Protein AF-A0A7Y9K0W2-F1 (afdb_monomer_lite)

Secondary structure (DSSP, 8-state):
---------------PPPHHHHTS-HHHHHHHHHHHHHTS-HHHHHHHHHHS-B-TTSSBS--SS-SS-HHHHHHHHHHHHHHHTT-HHHHHHTS--

Organism: NCBI:txid152682

Radius of gyration: 17.07 Å; chains: 1; bounding box: 44×34×57 Å

pLDDT: mean 80.09, std 16.75, range [43.69, 97.69]

Sequence (97 aa):
MAVLWSLLLATSAVPALPTRFAALPPDDRLQRLDAFRDALPAAERRRLDRALPRSAGGGIARCDRIERSRASCESAAYLPALRATGLLRRFLATLPH

Foldseek 3Di:
DDDDDDDDPPVVPPPPQDVVLVPDDLQVLLVLLVVLLVPDDPVLNVQLVVQFPADPVGAGDPPVDDDPDPSNVNSVRNQSSCVVSVNNVVSSVPDDD

Structure (mmCIF, N/CA/C/O backbone):
data_AF-A0A7Y9K0W2-F1
#
_entry.id   AF-A0A7Y9K0W2-F1
#
loop_
_atom_site.group_PDB
_atom_site.id
_atom_site.type_symbol
_atom_site.label_atom_id
_atom_site.label_alt_id
_atom_site.label_comp_id
_atom_site.label_asym_id
_atom_site.label_entity_id
_atom_site.label_seq_id
_atom_site.pdbx_PDB_ins_code
_atom_site.Cartn_x
_atom_site.Cartn_y
_atom_site.Cartn_z
_atom_site.occupancy
_atom_site.B_iso_or_equiv
_atom_site.auth_seq_id
_atom_site.auth_comp_id
_atom_site.auth_asym_id
_atom_site.auth_atom_id
_atom_site.pdbx_PDB_model_num
ATOM 1 N N . MET A 1 1 ? -26.983 -19.695 -43.706 1.00 47.50 1 MET A N 1
ATOM 2 C CA . MET A 1 1 ? -27.083 -20.258 -42.343 1.00 47.50 1 MET A CA 1
ATOM 3 C C . MET A 1 1 ? -25.675 -20.326 -41.765 1.00 47.50 1 MET A C 1
ATOM 5 O O . MET A 1 1 ? -24.958 -21.264 -42.076 1.00 47.50 1 MET A O 1
ATOM 9 N N . ALA A 1 2 ? -25.242 -19.312 -41.015 1.00 45.78 2 ALA A N 1
ATOM 10 C CA . ALA A 1 2 ? -23.981 -19.347 -40.275 1.00 45.78 2 ALA A CA 1
ATOM 11 C C . ALA A 1 2 ? -24.259 -18.856 -38.854 1.00 45.78 2 ALA A C 1
ATOM 13 O O . ALA A 1 2 ? -24.936 -17.851 -38.644 1.00 45.78 2 ALA A O 1
ATOM 14 N N . VAL A 1 3 ? -23.831 -19.677 -37.911 1.00 51.56 3 VAL A N 1
ATOM 15 C CA . VAL A 1 3 ? -24.273 -19.747 -36.526 1.00 51.56 3 VAL A CA 1
ATOM 16 C C . VAL A 1 3 ? -23.465 -18.753 -35.686 1.00 51.56 3 VAL A C 1
ATOM 18 O O . VAL A 1 3 ? -22.245 -18.829 -35.631 1.00 51.56 3 VAL A O 1
ATOM 21 N N . LEU A 1 4 ? -24.173 -17.778 -35.104 1.00 69.00 4 LEU A N 1
ATOM 22 C CA . LEU A 1 4 ? -24.102 -17.349 -33.699 1.00 69.00 4 LEU A CA 1
ATOM 23 C C . LEU A 1 4 ? -23.008 -18.054 -32.859 1.00 69.00 4 LEU A C 1
ATOM 25 O O . LEU A 1 4 ? -23.057 -19.271 -32.768 1.00 69.00 4 LEU A O 1
ATOM 29 N N . TRP A 1 5 ? -22.123 -17.306 -32.176 1.00 49.78 5 TRP A N 1
ATOM 30 C CA . TRP A 1 5 ? -21.684 -17.509 -30.769 1.00 49.78 5 TRP A CA 1
ATOM 31 C C . TRP A 1 5 ? -20.416 -16.701 -30.420 1.00 49.78 5 TRP A C 1
ATOM 33 O O . TRP A 1 5 ? -19.451 -16.705 -31.175 1.00 49.78 5 TRP A O 1
ATOM 43 N N . SER A 1 6 ? -20.417 -16.138 -29.198 1.00 51.22 6 SER A N 1
ATOM 44 C CA . SER A 1 6 ? -19.234 -15.874 -28.349 1.00 51.22 6 SER A CA 1
ATOM 45 C C . SER A 1 6 ? -18.359 -14.660 -28.735 1.00 51.22 6 SER A C 1
ATOM 47 O O . SER A 1 6 ? -17.919 -14.535 -29.861 1.00 51.22 6 SER A O 1
ATOM 49 N N . LEU A 1 7 ? -18.005 -13.704 -27.872 1.00 56.53 7 LEU A N 1
ATOM 50 C CA . LEU A 1 7 ? -17.926 -13.674 -26.417 1.00 56.53 7 LEU A CA 1
ATOM 51 C C . LEU A 1 7 ? -18.290 -12.274 -25.898 1.00 56.53 7 LEU A C 1
ATOM 53 O O . LEU A 1 7 ? -17.745 -11.267 -26.347 1.00 56.53 7 LEU A O 1
ATOM 57 N N . LEU A 1 8 ? -19.134 -12.237 -24.867 1.00 55.59 8 LEU A N 1
ATOM 58 C CA . LEU A 1 8 ? -19.117 -11.167 -23.876 1.00 55.59 8 LEU A CA 1
ATOM 59 C C . LEU A 1 8 ? -17.696 -11.098 -23.305 1.00 55.59 8 LEU A C 1
ATOM 61 O O . LEU A 1 8 ? -17.308 -11.933 -22.487 1.00 55.59 8 LEU A O 1
ATOM 65 N N . LEU A 1 9 ? -16.917 -10.108 -23.741 1.00 55.78 9 LEU A N 1
ATOM 66 C CA . LEU A 1 9 ? -15.763 -9.629 -22.994 1.00 55.78 9 LEU A CA 1
ATOM 67 C C . LEU A 1 9 ? -16.310 -9.045 -21.693 1.00 55.78 9 LEU A C 1
ATOM 69 O O . LEU A 1 9 ? -16.562 -7.848 -21.572 1.00 55.78 9 LEU A O 1
ATOM 73 N N . ALA A 1 10 ? -16.529 -9.917 -20.711 1.00 48.78 10 ALA A N 1
ATOM 74 C CA . ALA A 1 10 ? -16.524 -9.527 -19.320 1.00 48.78 10 ALA A CA 1
ATOM 75 C C . ALA A 1 10 ? -15.095 -9.067 -19.029 1.00 48.78 10 ALA A C 1
ATOM 77 O O . ALA A 1 10 ? -14.264 -9.820 -18.525 1.00 48.78 10 ALA A O 1
ATOM 78 N N . THR A 1 11 ? -14.790 -7.831 -19.423 1.00 52.84 11 THR A N 1
ATOM 79 C CA . THR A 1 11 ? -13.639 -7.096 -18.935 1.00 52.84 11 THR A CA 1
ATOM 80 C C . THR A 1 11 ? -13.871 -7.016 -17.442 1.00 52.84 11 THR A C 1
ATOM 82 O O . THR A 1 11 ? -14.620 -6.169 -16.960 1.00 52.84 11 THR A O 1
ATOM 85 N N . SER A 1 12 ? -13.312 -7.970 -16.703 1.00 43.69 12 SER A N 1
ATOM 86 C CA . SER A 1 12 ? -13.162 -7.868 -15.267 1.00 43.69 12 SER A CA 1
ATOM 87 C C . SER A 1 12 ? -12.415 -6.564 -15.055 1.00 43.69 12 SER A C 1
ATOM 89 O O . SER A 1 12 ? -11.202 -6.500 -15.262 1.00 43.69 12 SER A O 1
ATOM 91 N N . ALA A 1 13 ? -13.164 -5.500 -14.766 1.00 48.78 13 ALA A N 1
ATOM 92 C CA . ALA A 1 13 ? -12.624 -4.205 -14.437 1.00 48.78 13 ALA A CA 1
ATOM 93 C C . ALA A 1 13 ? -11.900 -4.416 -13.116 1.00 48.78 13 ALA A C 1
ATOM 95 O O . ALA A 1 13 ? -12.476 -4.292 -12.036 1.00 48.78 13 ALA A O 1
ATOM 96 N N . VAL A 1 14 ? -10.631 -4.825 -13.205 1.00 51.47 14 VAL A N 1
ATOM 97 C CA . VAL A 1 14 ? -9.689 -4.678 -12.109 1.00 51.47 14 VAL A CA 1
ATOM 98 C C . VAL A 1 14 ? -9.865 -3.224 -11.717 1.00 51.47 14 VAL A C 1
ATOM 100 O O . VAL A 1 14 ? -9.660 -2.382 -12.594 1.00 51.47 14 VAL A O 1
ATOM 103 N N . PRO A 1 15 ? -10.335 -2.909 -10.495 1.00 53.31 15 PRO A N 1
ATOM 104 C CA . PRO A 1 15 ? -10.586 -1.530 -10.133 1.00 53.31 15 PRO A CA 1
ATOM 105 C C . PRO A 1 15 ? -9.294 -0.789 -10.423 1.00 53.31 15 PRO A C 1
ATOM 107 O O . PRO A 1 15 ? -8.246 -1.116 -9.843 1.00 53.31 15 PRO A O 1
ATOM 110 N N . ALA A 1 16 ? -9.371 0.090 -11.425 1.00 62.25 16 ALA A N 1
ATOM 111 C CA . ALA A 1 16 ? -8.238 0.862 -11.862 1.00 62.25 16 ALA A CA 1
ATOM 112 C C . ALA A 1 16 ? -7.777 1.602 -10.617 1.00 62.25 16 ALA A C 1
ATOM 114 O O . ALA A 1 16 ? -8.590 2.184 -9.891 1.00 62.25 16 ALA A O 1
ATOM 115 N N . LEU A 1 17 ? -6.486 1.502 -10.310 1.00 72.00 17 LEU A N 1
ATOM 116 C CA . LEU A 1 17 ? -5.932 2.374 -9.290 1.00 72.00 17 LEU A CA 1
ATOM 117 C C . LEU A 1 17 ? -6.343 3.798 -9.633 1.00 72.00 17 LEU A C 1
ATOM 119 O O . LEU A 1 17 ? -6.347 4.135 -10.822 1.00 72.00 17 LEU A O 1
ATOM 123 N N . PRO A 1 18 ? -6.658 4.632 -8.633 1.00 81.00 18 PRO A N 1
ATOM 124 C CA . PRO A 1 18 ? -6.894 6.037 -8.894 1.00 81.00 18 PRO A CA 1
ATOM 125 C C . PRO A 1 18 ? -5.764 6.568 -9.771 1.00 81.00 18 PRO A C 1
ATOM 127 O O . PRO A 1 18 ? -4.590 6.378 -9.444 1.00 81.00 18 PRO A O 1
ATOM 130 N N . THR A 1 19 ? -6.115 7.194 -10.892 1.00 81.75 19 THR A N 1
ATOM 131 C CA . THR A 1 19 ? -5.15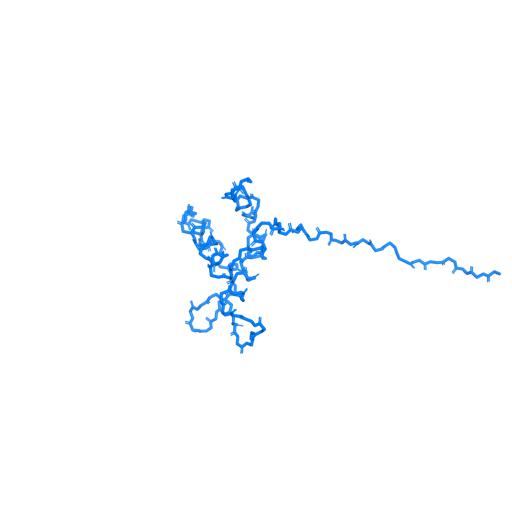9 7.727 -11.876 1.00 81.75 19 THR A CA 1
ATOM 132 C C . THR A 1 19 ? -4.109 8.606 -11.205 1.00 81.75 19 THR A C 1
ATOM 134 O O . THR A 1 19 ? -2.931 8.509 -11.526 1.00 81.75 19 THR A O 1
ATOM 137 N N . ARG A 1 20 ? -4.511 9.354 -10.172 1.00 81.44 20 ARG A N 1
ATOM 138 C CA . ARG A 1 20 ? -3.625 10.130 -9.293 1.00 81.44 20 ARG A CA 1
ATOM 139 C C . ARG A 1 20 ? -2.523 9.311 -8.619 1.00 81.44 20 ARG A C 1
ATOM 141 O O . ARG A 1 20 ? -1.394 9.766 -8.554 1.00 81.44 20 ARG A O 1
ATOM 148 N N . PHE A 1 21 ? -2.822 8.104 -8.133 1.00 87.06 21 PHE A N 1
ATOM 149 C CA . PHE A 1 21 ? -1.808 7.234 -7.537 1.00 87.06 21 PHE A CA 1
ATOM 150 C C . PHE A 1 21 ? -0.882 6.685 -8.617 1.00 87.06 21 PHE A C 1
ATOM 152 O O . PHE A 1 21 ? 0.321 6.631 -8.410 1.00 87.06 21 PHE A O 1
ATOM 159 N N . ALA A 1 22 ? -1.426 6.320 -9.781 1.00 85.25 22 ALA A N 1
ATOM 160 C CA . ALA A 1 22 ? -0.630 5.845 -10.910 1.00 85.25 22 ALA A CA 1
ATOM 161 C C . ALA A 1 22 ? 0.287 6.932 -11.508 1.00 85.25 22 ALA A C 1
ATOM 163 O O . ALA A 1 22 ? 1.337 6.591 -12.043 1.00 85.25 22 ALA A O 1
ATOM 164 N N . ALA A 1 23 ? -0.094 8.208 -11.392 1.00 87.69 23 ALA A N 1
ATOM 165 C CA . ALA A 1 23 ? 0.678 9.360 -11.856 1.00 87.69 23 ALA A CA 1
ATOM 166 C C . ALA A 1 23 ? 1.847 9.744 -10.930 1.00 87.69 23 ALA A C 1
ATOM 168 O O . ALA A 1 23 ? 2.713 10.512 -11.342 1.00 87.69 23 ALA A O 1
ATOM 169 N N . LEU A 1 24 ? 1.886 9.229 -9.695 1.00 89.25 24 LEU A N 1
ATOM 170 C CA . LEU A 1 24 ? 2.984 9.500 -8.768 1.00 89.25 24 LEU A CA 1
ATOM 171 C C . LEU A 1 24 ? 4.294 8.840 -9.239 1.00 89.25 24 LEU A C 1
ATOM 173 O O . LEU A 1 24 ? 4.269 7.708 -9.750 1.00 89.25 24 LEU A O 1
ATOM 177 N N . PRO A 1 25 ? 5.451 9.484 -8.987 1.00 91.38 25 PRO A N 1
ATOM 178 C CA . PRO A 1 25 ? 6.754 8.848 -9.121 1.00 91.38 25 PRO A CA 1
ATOM 179 C C . PRO A 1 25 ? 6.800 7.482 -8.413 1.00 91.38 25 PRO A C 1
ATOM 181 O O . PRO A 1 25 ? 6.127 7.284 -7.399 1.00 91.38 25 PRO A O 1
ATOM 184 N N . PRO A 1 26 ? 7.558 6.498 -8.932 1.00 88.12 26 PRO A N 1
ATOM 185 C CA . PRO A 1 26 ? 7.676 5.180 -8.308 1.00 88.12 26 PRO A CA 1
ATOM 186 C C . PRO A 1 26 ? 8.016 5.205 -6.815 1.00 88.12 26 PRO A C 1
ATOM 188 O O . PRO A 1 26 ? 7.405 4.462 -6.052 1.00 88.12 26 PRO A O 1
ATOM 191 N N . ASP A 1 27 ? 8.951 6.061 -6.406 1.00 89.94 27 ASP A N 1
ATOM 192 C CA . ASP A 1 27 ? 9.377 6.173 -5.011 1.00 89.94 27 ASP A CA 1
ATOM 193 C C . ASP A 1 27 ? 8.267 6.754 -4.126 1.00 89.94 27 ASP A C 1
ATOM 195 O O . ASP A 1 27 ? 7.981 6.204 -3.066 1.00 89.94 27 ASP A O 1
ATOM 199 N N . ASP A 1 28 ? 7.543 7.768 -4.603 1.00 93.31 28 ASP A N 1
ATOM 200 C CA . ASP A 1 28 ? 6.392 8.348 -3.898 1.00 93.31 28 ASP A CA 1
ATOM 201 C C . ASP A 1 28 ? 5.248 7.338 -3.731 1.00 93.31 28 ASP A C 1
ATOM 203 O O . ASP A 1 28 ? 4.554 7.317 -2.707 1.00 93.31 28 ASP A O 1
ATOM 207 N N . ARG A 1 29 ? 5.033 6.478 -4.737 1.00 92.25 29 ARG A N 1
ATOM 208 C CA . ARG A 1 29 ? 4.060 5.379 -4.645 1.00 92.25 29 ARG A CA 1
ATOM 209 C C . ARG A 1 29 ? 4.451 4.405 -3.545 1.00 92.25 29 ARG A C 1
ATOM 211 O O . ARG A 1 29 ? 3.602 4.083 -2.711 1.00 92.25 29 ARG A O 1
ATOM 218 N N . LEU A 1 30 ? 5.710 3.968 -3.534 1.00 91.38 30 LEU A N 1
ATOM 219 C CA . LEU A 1 30 ? 6.219 3.034 -2.536 1.00 91.38 30 LEU A CA 1
ATOM 220 C C . LEU A 1 30 ? 6.166 3.648 -1.133 1.00 91.38 30 LEU A C 1
ATOM 222 O O . LEU A 1 30 ? 5.610 3.038 -0.225 1.00 91.38 30 LEU A O 1
ATOM 226 N N . GLN A 1 31 ? 6.616 4.895 -0.980 1.00 93.44 31 GLN A N 1
ATOM 227 C CA . GLN A 1 31 ? 6.594 5.608 0.294 1.00 93.44 31 GLN A CA 1
ATOM 228 C C . GLN A 1 31 ? 5.179 5.699 0.879 1.00 93.44 31 GLN A C 1
ATOM 230 O O . GLN A 1 31 ? 4.986 5.466 2.071 1.00 93.44 31 GLN A O 1
ATOM 235 N N . ARG A 1 32 ? 4.160 5.994 0.059 1.00 94.88 32 ARG A N 1
ATOM 236 C CA . ARG A 1 32 ? 2.762 6.015 0.531 1.00 94.88 32 ARG A CA 1
ATOM 237 C C . ARG A 1 32 ? 2.268 4.638 0.972 1.00 94.88 32 ARG A C 1
ATOM 239 O O . ARG A 1 32 ? 1.499 4.552 1.928 1.00 94.88 32 ARG A O 1
ATOM 246 N N . LEU A 1 33 ? 2.663 3.579 0.270 1.00 95.12 33 LEU A N 1
ATOM 247 C CA . LEU A 1 33 ? 2.296 2.205 0.618 1.00 95.12 33 LEU A CA 1
ATOM 248 C C . LEU A 1 33 ? 2.949 1.767 1.934 1.00 95.12 33 LEU A C 1
ATOM 250 O O . LEU A 1 33 ? 2.268 1.194 2.787 1.00 95.12 33 LEU A O 1
ATOM 254 N N . ASP A 1 34 ? 4.226 2.093 2.123 1.00 94.31 34 ASP A N 1
ATOM 255 C CA . ASP A 1 34 ? 4.960 1.812 3.357 1.00 94.31 34 ASP A CA 1
ATOM 256 C C . ASP A 1 34 ? 4.391 2.605 4.539 1.00 94.31 34 ASP A C 1
ATOM 258 O O . ASP A 1 34 ? 4.084 2.021 5.576 1.00 94.31 34 ASP A O 1
ATOM 262 N N . ALA A 1 35 ? 4.114 3.901 4.359 1.00 96.62 35 ALA A N 1
ATOM 263 C CA . ALA A 1 35 ? 3.476 4.721 5.388 1.00 96.62 35 ALA A CA 1
ATOM 264 C C . ALA A 1 35 ? 2.095 4.175 5.794 1.00 96.62 35 ALA A C 1
ATOM 266 O O . ALA A 1 35 ? 1.767 4.113 6.980 1.00 96.62 35 ALA A O 1
ATOM 267 N N . PHE A 1 36 ? 1.288 3.726 4.824 1.00 97.25 36 PHE A N 1
ATOM 268 C CA . PHE A 1 36 ? 0.014 3.069 5.115 1.00 97.25 36 PHE A CA 1
ATOM 269 C C . PHE A 1 36 ? 0.216 1.784 5.924 1.00 97.25 36 PHE A C 1
ATOM 271 O O . PHE A 1 36 ? -0.486 1.579 6.912 1.00 97.25 36 PHE A O 1
ATOM 278 N N . ARG A 1 37 ? 1.169 0.934 5.521 1.00 96.31 37 ARG A N 1
ATOM 279 C CA . ARG A 1 37 ? 1.515 -0.318 6.209 1.00 96.31 37 ARG A CA 1
ATOM 280 C C . ARG A 1 37 ? 1.975 -0.076 7.646 1.00 96.31 37 ARG A C 1
ATOM 282 O O . ARG A 1 37 ? 1.590 -0.839 8.532 1.00 96.31 37 ARG A O 1
ATOM 289 N N . ASP A 1 38 ? 2.772 0.959 7.879 1.00 96.56 38 ASP A N 1
ATOM 290 C CA . ASP A 1 38 ? 3.292 1.304 9.202 1.00 96.56 38 ASP A CA 1
ATOM 291 C C . ASP A 1 38 ? 2.224 1.883 10.131 1.00 96.56 38 ASP A C 1
ATOM 293 O O . ASP A 1 38 ? 2.268 1.637 11.335 1.00 96.56 38 ASP A O 1
ATOM 297 N N . ALA A 1 39 ? 1.215 2.556 9.577 1.00 97.38 39 ALA A N 1
ATOM 298 C CA . ALA A 1 39 ? 0.057 3.036 10.327 1.00 97.38 39 ALA A CA 1
ATOM 299 C C . ALA A 1 39 ? -0.960 1.928 10.684 1.00 97.38 39 ALA A C 1
ATOM 301 O O . ALA A 1 39 ? -1.925 2.184 11.408 1.00 97.38 39 ALA A O 1
ATOM 302 N N . LEU A 1 40 ? -0.797 0.698 10.177 1.00 97.69 40 LEU A N 1
ATOM 303 C CA . LEU A 1 40 ? -1.717 -0.403 10.472 1.00 97.69 40 LEU A CA 1
ATOM 304 C C . LEU A 1 40 ? -1.570 -0.900 11.921 1.00 97.69 40 LEU A C 1
ATOM 306 O O . LEU A 1 40 ? -0.450 -1.074 12.409 1.00 97.69 40 LEU A O 1
ATOM 310 N N . PRO A 1 41 ? -2.677 -1.306 12.574 1.00 97.69 41 PRO A N 1
ATOM 311 C CA . PRO A 1 41 ? -2.611 -2.124 13.777 1.00 97.69 41 PRO A CA 1
ATOM 312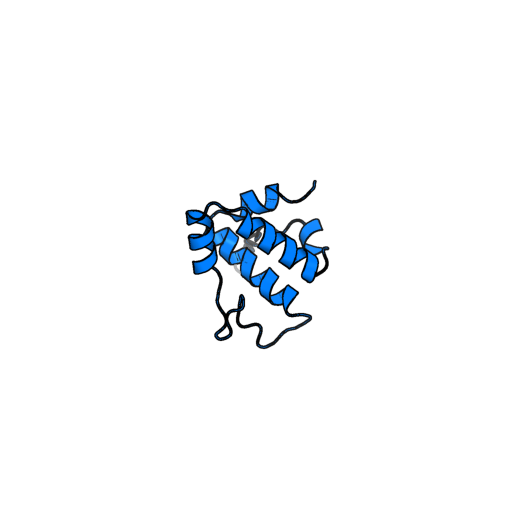 C C . PRO A 1 41 ? -1.740 -3.364 13.555 1.00 97.69 41 PRO A C 1
ATOM 314 O O . PRO A 1 41 ? -1.809 -4.013 12.508 1.00 97.69 41 PRO A O 1
ATOM 317 N N . ALA A 1 42 ? -0.968 -3.755 14.571 1.00 96.56 42 ALA A N 1
ATOM 318 C CA . ALA A 1 42 ? 0.049 -4.801 14.441 1.00 96.56 42 ALA A CA 1
ATOM 319 C C . ALA A 1 42 ? -0.486 -6.126 13.859 1.00 96.56 42 ALA A C 1
ATOM 321 O O . ALA A 1 42 ? 0.202 -6.798 13.091 1.00 96.56 42 ALA A O 1
ATOM 322 N N . ALA A 1 43 ? -1.722 -6.512 14.191 1.00 96.69 43 ALA A N 1
ATOM 323 C CA . ALA A 1 43 ? -2.345 -7.718 13.648 1.00 96.69 43 ALA A CA 1
ATOM 324 C C . ALA A 1 43 ? -2.626 -7.619 12.139 1.00 96.69 43 ALA A C 1
ATOM 326 O O . ALA A 1 43 ? -2.411 -8.592 11.418 1.00 96.69 43 ALA A O 1
ATOM 327 N N . GLU A 1 44 ? -3.081 -6.463 11.658 1.00 97.44 44 GLU A N 1
ATOM 328 C CA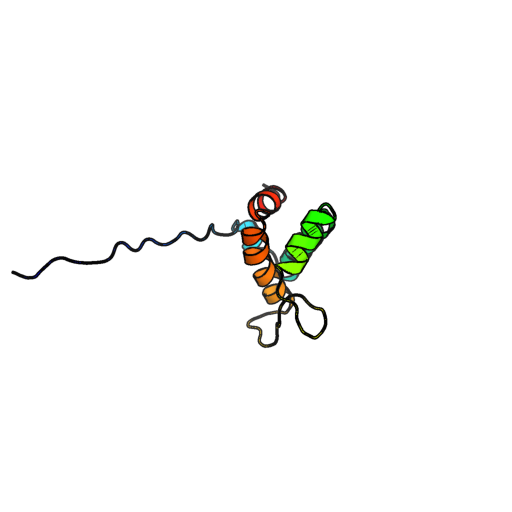 . GLU A 1 44 ? -3.332 -6.216 10.236 1.00 97.44 44 GLU A CA 1
ATOM 329 C C . GLU A 1 44 ? -2.025 -6.087 9.463 1.00 97.44 44 GLU A C 1
ATOM 331 O O . GLU A 1 44 ? -1.874 -6.736 8.429 1.00 97.44 44 GLU A O 1
ATOM 336 N N . ARG A 1 45 ? -1.041 -5.362 10.016 1.00 96.44 45 ARG A N 1
ATOM 337 C CA . ARG A 1 45 ? 0.307 -5.280 9.445 1.00 96.44 45 ARG A CA 1
ATOM 338 C C . ARG A 1 45 ? 0.906 -6.667 9.249 1.00 96.44 45 ARG A C 1
ATOM 340 O O . ARG A 1 45 ? 1.354 -6.989 8.161 1.00 96.44 45 ARG A O 1
ATOM 347 N N . ARG A 1 46 ? 0.821 -7.549 10.252 1.00 94.38 46 ARG A N 1
ATOM 348 C CA . ARG A 1 46 ? 1.285 -8.946 10.134 1.00 94.38 46 ARG A CA 1
ATOM 349 C C . ARG A 1 46 ? 0.525 -9.764 9.086 1.00 94.38 46 ARG A C 1
ATOM 351 O O . ARG A 1 46 ? 1.084 -10.707 8.529 1.00 94.38 46 ARG A O 1
ATOM 358 N N . ARG A 1 47 ? -0.761 -9.485 8.842 1.00 95.25 47 ARG A N 1
ATOM 359 C CA . ARG A 1 47 ? -1.516 -10.141 7.756 1.00 95.25 47 ARG A CA 1
ATOM 360 C C . ARG A 1 47 ? -1.038 -9.640 6.396 1.00 95.25 47 ARG A C 1
ATOM 362 O O . ARG A 1 47 ? -0.764 -10.469 5.535 1.00 95.25 47 ARG A O 1
ATOM 369 N N . LEU A 1 48 ? -0.871 -8.328 6.237 1.00 95.25 48 LEU A N 1
ATOM 370 C CA . LEU A 1 48 ? -0.321 -7.726 5.023 1.00 95.25 48 LEU A CA 1
ATOM 371 C C . LEU A 1 48 ? 1.100 -8.226 4.738 1.00 95.25 48 LEU A C 1
ATOM 373 O O . LEU A 1 48 ? 1.382 -8.676 3.634 1.00 95.25 48 LEU A O 1
ATOM 377 N N . ASP A 1 49 ? 1.955 -8.264 5.755 1.00 92.06 49 ASP A N 1
ATOM 378 C CA . ASP A 1 49 ? 3.350 -8.696 5.660 1.00 92.06 49 ASP A CA 1
ATOM 379 C C . ASP A 1 49 ? 3.518 -10.137 5.181 1.00 92.06 49 ASP A C 1
ATOM 381 O O . ASP A 1 49 ? 4.530 -10.429 4.542 1.00 92.06 49 ASP A O 1
ATOM 385 N N . ARG A 1 50 ? 2.549 -11.008 5.498 1.00 91.81 50 ARG A N 1
ATOM 386 C CA . ARG A 1 50 ? 2.477 -12.402 5.035 1.00 91.81 50 ARG A CA 1
ATOM 387 C C . ARG A 1 50 ? 1.910 -12.533 3.623 1.00 91.81 50 ARG A C 1
ATOM 389 O O . ARG A 1 50 ? 2.241 -13.490 2.937 1.00 91.81 50 ARG A O 1
ATOM 396 N N . ALA A 1 51 ? 1.043 -11.608 3.213 1.00 92.00 51 ALA A N 1
ATOM 397 C CA . ALA A 1 51 ? 0.480 -11.574 1.865 1.00 92.00 51 ALA A CA 1
ATOM 398 C C . ALA A 1 51 ? 1.452 -10.966 0.841 1.00 92.00 51 ALA A C 1
ATOM 400 O O . ALA A 1 51 ? 1.338 -11.238 -0.352 1.00 92.00 51 ALA A O 1
ATOM 401 N N . LEU A 1 52 ? 2.399 -10.141 1.295 1.00 89.44 52 LEU A N 1
ATOM 402 C CA . LEU A 1 52 ? 3.446 -9.590 0.447 1.00 89.44 52 LEU A CA 1
ATOM 403 C C . LEU A 1 52 ? 4.445 -10.686 0.046 1.00 89.44 52 LEU A C 1
ATOM 405 O O . LEU A 1 52 ? 5.010 -11.342 0.927 1.00 89.44 52 LEU A O 1
ATOM 409 N N . PRO A 1 53 ? 4.731 -10.859 -1.257 1.00 81.00 53 PRO A N 1
ATOM 410 C CA . PRO A 1 53 ? 5.824 -11.721 -1.679 1.00 81.00 53 PRO A CA 1
ATOM 411 C C . PRO A 1 53 ? 7.134 -11.169 -1.107 1.00 81.00 53 PRO A C 1
ATOM 413 O O . PRO A 1 53 ? 7.374 -9.963 -1.142 1.00 81.00 53 PRO A O 1
ATOM 416 N N . ARG A 1 54 ? 7.990 -12.038 -0.569 1.00 77.75 54 ARG A N 1
ATOM 417 C CA . ARG A 1 54 ? 9.294 -11.650 -0.012 1.00 77.75 54 ARG A CA 1
ATOM 418 C C . ARG A 1 54 ? 10.416 -12.096 -0.932 1.00 77.75 54 ARG A C 1
ATOM 420 O O . ARG A 1 54 ? 10.402 -13.221 -1.431 1.00 77.75 54 ARG A O 1
ATOM 427 N N . SER A 1 55 ? 11.386 -11.217 -1.158 1.00 69.38 55 SER A N 1
ATOM 428 C CA . SER A 1 55 ? 12.644 -11.609 -1.784 1.00 69.38 55 SER A CA 1
ATOM 429 C C . SER A 1 55 ? 13.528 -12.339 -0.775 1.00 69.38 55 SER A C 1
ATOM 431 O O . SER A 1 55 ? 13.422 -12.130 0.434 1.00 69.38 55 SER A O 1
ATOM 433 N N . ALA A 1 56 ? 14.436 -13.181 -1.272 1.00 60.28 56 ALA A N 1
ATOM 434 C CA . ALA A 1 56 ? 15.404 -13.879 -0.426 1.00 60.28 56 ALA A CA 1
ATOM 435 C C . ALA A 1 56 ? 16.355 -12.914 0.317 1.00 60.28 56 ALA A C 1
ATOM 437 O O . ALA A 1 56 ? 16.900 -13.276 1.352 1.00 60.28 56 ALA A O 1
ATOM 438 N N . GLY A 1 57 ? 16.519 -11.680 -0.181 1.00 64.06 57 GLY A N 1
ATOM 439 C CA . GLY A 1 57 ? 17.327 -10.620 0.436 1.00 64.06 57 GLY A CA 1
ATOM 440 C C . GLY A 1 57 ? 16.566 -9.703 1.404 1.00 64.06 57 GLY A C 1
ATOM 441 O O . GLY A 1 57 ? 17.096 -8.664 1.780 1.00 64.06 57 GLY A O 1
ATOM 442 N N . GLY A 1 58 ? 15.323 -10.034 1.776 1.00 64.50 58 GLY A N 1
ATOM 443 C CA . GLY A 1 58 ? 14.543 -9.285 2.773 1.00 64.50 58 GLY A CA 1
ATOM 444 C C . GLY A 1 58 ? 13.689 -8.126 2.235 1.00 64.50 58 GLY A C 1
ATOM 445 O O . GLY A 1 58 ? 12.979 -7.491 3.015 1.00 64.50 58 GLY A O 1
ATOM 446 N N . GLY A 1 59 ? 13.702 -7.875 0.921 1.00 66.94 59 GLY A N 1
ATOM 447 C CA . GLY A 1 59 ? 12.849 -6.881 0.252 1.00 66.94 59 GLY A CA 1
ATOM 448 C C . GLY A 1 59 ? 11.444 -7.398 -0.087 1.00 66.94 59 GLY A C 1
ATOM 449 O O . GLY A 1 59 ? 11.154 -8.595 0.026 1.00 66.94 59 GLY A O 1
ATOM 450 N N . ILE A 1 60 ? 10.562 -6.493 -0.518 1.00 68.06 60 ILE A N 1
ATOM 451 C CA . ILE A 1 60 ? 9.239 -6.847 -1.048 1.00 68.06 60 ILE A CA 1
ATOM 452 C C . ILE A 1 60 ? 9.399 -7.241 -2.518 1.00 68.06 60 ILE A C 1
ATOM 454 O O . ILE A 1 60 ? 9.928 -6.474 -3.305 1.00 68.06 60 ILE A O 1
ATOM 458 N N . ALA A 1 61 ? 8.916 -8.433 -2.873 1.00 68.00 61 ALA A N 1
ATOM 459 C CA . ALA A 1 61 ? 9.026 -9.076 -4.183 1.00 68.00 61 ALA A CA 1
ATOM 460 C C . ALA A 1 61 ? 10.464 -9.348 -4.679 1.00 68.00 61 ALA A C 1
ATOM 462 O O . ALA A 1 61 ? 11.404 -8.592 -4.451 1.00 68.00 61 ALA A O 1
ATOM 463 N N . ARG A 1 62 ? 10.646 -10.463 -5.403 1.00 65.62 62 ARG A N 1
ATOM 464 C CA . ARG A 1 62 ? 11.855 -10.713 -6.208 1.00 65.62 62 ARG A CA 1
ATOM 465 C C . ARG A 1 62 ? 11.840 -9.784 -7.417 1.00 65.62 62 ARG A C 1
ATOM 467 O O . ARG A 1 62 ? 11.351 -10.136 -8.488 1.00 65.62 62 ARG A O 1
ATOM 474 N N . CYS A 1 63 ? 12.331 -8.571 -7.222 1.00 69.75 63 CYS A N 1
ATOM 475 C CA . CYS A 1 63 ? 12.508 -7.588 -8.279 1.00 69.75 63 CYS A CA 1
ATOM 476 C C . CYS A 1 63 ? 13.804 -7.873 -9.055 1.00 69.75 63 CYS A C 1
ATOM 478 O O . CYS A 1 63 ? 14.683 -7.024 -9.158 1.00 69.75 63 CYS A O 1
ATOM 480 N N . ASP A 1 64 ? 13.929 -9.102 -9.564 1.00 56.34 64 ASP A N 1
ATOM 481 C CA . ASP A 1 64 ? 15.165 -9.647 -10.143 1.00 56.34 64 ASP A CA 1
ATOM 482 C C . ASP A 1 64 ? 15.288 -9.295 -11.644 1.00 56.34 64 ASP A C 1
ATOM 484 O O . ASP A 1 64 ? 16.336 -9.480 -12.258 1.00 56.34 64 ASP A O 1
ATOM 488 N N . ARG A 1 65 ? 14.212 -8.772 -12.252 1.00 54.53 65 ARG A N 1
ATOM 489 C CA . ARG A 1 65 ? 14.163 -8.242 -13.623 1.00 54.53 65 ARG A CA 1
ATOM 490 C C . ARG A 1 65 ? 13.170 -7.092 -13.648 1.00 54.53 65 ARG A C 1
ATOM 492 O O . ARG A 1 65 ? 11.994 -7.311 -13.372 1.00 54.53 65 ARG A O 1
ATOM 499 N N . ILE A 1 66 ? 13.620 -5.874 -13.928 1.00 54.72 66 ILE A N 1
ATOM 500 C CA . ILE A 1 66 ? 12.743 -4.708 -13.859 1.00 54.72 66 ILE A CA 1
ATOM 501 C C . ILE A 1 66 ? 12.770 -3.945 -15.172 1.00 54.72 66 ILE A C 1
ATOM 503 O O . ILE A 1 66 ? 13.744 -3.274 -15.502 1.00 54.72 66 ILE A O 1
ATOM 507 N N . GLU A 1 67 ? 11.635 -3.944 -15.858 1.00 49.19 67 GLU A N 1
ATOM 508 C CA . GLU A 1 67 ? 11.251 -2.781 -16.640 1.00 49.19 67 GLU A CA 1
ATOM 509 C C . GLU A 1 67 ? 11.010 -1.619 -15.657 1.00 49.19 67 GLU A C 1
ATOM 511 O O . GLU A 1 67 ? 9.960 -1.509 -15.031 1.00 49.19 67 GLU A O 1
ATOM 516 N N . ARG A 1 68 ? 12.023 -0.748 -15.523 1.00 62.47 68 ARG A N 1
ATOM 517 C CA . ARG A 1 68 ? 11.949 0.674 -15.111 1.00 62.47 68 ARG A CA 1
ATOM 518 C C . ARG A 1 68 ? 12.308 1.138 -13.672 1.00 62.47 68 ARG A C 1
ATOM 520 O O . ARG A 1 68 ? 12.864 2.224 -13.620 1.00 62.47 68 ARG A O 1
ATOM 527 N N . SER A 1 69 ? 12.109 0.427 -12.543 1.00 77.44 69 SER A N 1
ATOM 528 C CA . SER A 1 69 ? 12.793 0.712 -11.231 1.00 77.44 69 SER A CA 1
ATOM 529 C C . SER A 1 69 ? 12.398 -0.226 -10.069 1.00 77.44 69 SER A C 1
ATOM 531 O O . SER A 1 69 ? 11.265 -0.712 -10.024 1.00 77.44 69 SER A O 1
ATOM 533 N N . ARG A 1 70 ? 13.283 -0.431 -9.072 1.00 82.00 70 ARG A N 1
ATOM 534 C CA . ARG A 1 70 ? 12.993 -1.217 -7.846 1.00 82.00 70 ARG A CA 1
ATOM 535 C C . ARG A 1 70 ? 11.688 -0.788 -7.178 1.00 82.00 70 ARG A C 1
ATOM 537 O O . ARG A 1 70 ? 10.809 -1.623 -6.993 1.00 82.00 70 ARG A O 1
ATOM 544 N N . ALA A 1 71 ? 11.516 0.509 -6.933 1.00 84.94 71 ALA A N 1
ATOM 545 C CA . ALA A 1 71 ? 10.305 1.039 -6.317 1.00 84.94 71 ALA A CA 1
ATOM 546 C C . ALA A 1 71 ? 9.026 0.750 -7.122 1.00 84.94 71 ALA A C 1
ATOM 548 O O . ALA A 1 71 ? 7.979 0.485 -6.533 1.00 84.94 71 ALA A O 1
ATOM 549 N N . SER A 1 72 ? 9.099 0.724 -8.460 1.00 83.56 72 SER A N 1
ATOM 550 C CA . SER A 1 72 ? 7.955 0.346 -9.304 1.00 83.56 72 SER A CA 1
ATOM 551 C C . SER A 1 72 ? 7.548 -1.112 -9.088 1.00 83.56 72 SER A C 1
ATOM 553 O O . SER A 1 72 ? 6.358 -1.408 -8.979 1.00 83.56 72 SER A O 1
ATOM 555 N N . CYS A 1 73 ? 8.527 -2.014 -9.004 1.00 84.88 73 CYS A N 1
ATOM 556 C CA . CYS A 1 73 ? 8.283 -3.432 -8.755 1.00 84.88 73 CYS A CA 1
ATOM 557 C C . CYS A 1 73 ? 7.706 -3.671 -7.351 1.00 84.88 73 CYS A C 1
ATOM 559 O O . CYS A 1 73 ? 6.681 -4.343 -7.215 1.00 84.88 73 CYS A O 1
ATOM 561 N N . GLU A 1 74 ? 8.299 -3.065 -6.318 1.00 86.38 74 GLU A N 1
ATOM 562 C CA . GLU A 1 74 ? 7.806 -3.203 -4.943 1.00 86.38 74 GLU A CA 1
ATOM 563 C C . GLU A 1 74 ? 6.390 -2.612 -4.798 1.00 86.38 74 GLU A C 1
ATOM 565 O O . GLU A 1 74 ? 5.498 -3.255 -4.240 1.00 86.38 74 GLU A O 1
ATOM 570 N N . SER A 1 75 ? 6.127 -1.448 -5.406 1.00 88.38 75 SER A N 1
ATOM 571 C CA . SER A 1 75 ? 4.790 -0.836 -5.433 1.00 88.38 75 SER A CA 1
ATOM 572 C C . SER A 1 75 ? 3.741 -1.737 -6.092 1.00 88.38 75 SER A C 1
ATOM 574 O O . SER A 1 75 ? 2.601 -1.816 -5.629 1.00 88.38 75 SER A O 1
ATOM 576 N N . ALA A 1 76 ? 4.104 -2.438 -7.172 1.00 86.50 76 ALA A N 1
ATOM 577 C CA . ALA A 1 76 ? 3.195 -3.345 -7.869 1.00 86.50 76 ALA A CA 1
ATOM 578 C C . ALA A 1 76 ? 2.825 -4.571 -7.015 1.00 86.50 76 ALA A C 1
ATOM 580 O O . ALA A 1 76 ? 1.697 -5.060 -7.101 1.00 86.50 76 ALA A O 1
ATOM 581 N N . ALA A 1 77 ? 3.734 -5.034 -6.153 1.00 88.81 77 ALA A N 1
ATOM 582 C CA . ALA A 1 77 ? 3.508 -6.174 -5.266 1.00 88.81 77 ALA A CA 1
ATOM 583 C C . ALA A 1 77 ? 2.513 -5.880 -4.129 1.00 88.81 77 ALA A C 1
ATOM 585 O O . ALA A 1 77 ? 1.816 -6.785 -3.662 1.00 88.81 77 ALA A O 1
ATOM 586 N N . TYR A 1 78 ? 2.399 -4.619 -3.705 1.00 91.56 78 TYR A N 1
ATOM 587 C CA . TYR A 1 78 ? 1.486 -4.221 -2.633 1.00 91.56 78 TYR A CA 1
ATOM 588 C C . TYR A 1 78 ? 0.010 -4.368 -2.995 1.00 91.56 78 TYR A C 1
ATOM 590 O O . TYR A 1 78 ? -0.798 -4.754 -2.153 1.00 91.56 78 TYR A O 1
ATOM 598 N N . LEU A 1 79 ? -0.385 -4.056 -4.228 1.00 89.31 79 LEU A N 1
ATOM 599 C CA . LEU A 1 79 ? -1.807 -3.940 -4.565 1.00 89.31 79 LEU A CA 1
ATOM 600 C C . LEU A 1 79 ? -2.563 -5.272 -4.530 1.00 89.31 79 LEU A C 1
ATOM 602 O O . LEU A 1 79 ? -3.664 -5.300 -3.971 1.00 89.31 79 LEU A O 1
ATOM 606 N N . PRO A 1 80 ? -2.019 -6.386 -5.056 1.00 89.88 80 PRO A N 1
ATOM 607 C CA . PRO A 1 80 ? -2.611 -7.702 -4.846 1.00 89.88 80 PRO A CA 1
ATOM 608 C C . PRO A 1 80 ? -2.702 -8.068 -3.359 1.00 89.88 80 PRO A C 1
ATOM 610 O O . PRO A 1 80 ? -3.743 -8.556 -2.921 1.00 89.88 80 PRO A O 1
ATOM 613 N N . ALA A 1 81 ? -1.671 -7.764 -2.563 1.00 93.31 81 ALA A N 1
ATOM 614 C CA . ALA A 1 81 ? -1.657 -8.051 -1.128 1.00 93.31 81 ALA A CA 1
ATOM 615 C C . ALA A 1 81 ? -2.714 -7.235 -0.356 1.00 93.31 81 ALA A C 1
ATOM 617 O O . ALA A 1 81 ? -3.434 -7.772 0.489 1.00 93.31 81 ALA A O 1
ATOM 618 N N . LEU A 1 82 ? -2.885 -5.953 -0.694 1.00 95.06 82 LEU A N 1
ATOM 619 C CA . LEU A 1 82 ? -3.937 -5.092 -0.148 1.00 95.06 82 LEU A CA 1
ATOM 620 C C . LEU A 1 82 ? -5.340 -5.582 -0.528 1.00 95.06 82 LEU A C 1
ATOM 622 O O . LEU A 1 82 ? -6.258 -5.496 0.287 1.00 95.06 82 LEU A O 1
ATOM 626 N N . ARG A 1 83 ? -5.531 -6.118 -1.742 1.00 93.25 83 ARG A N 1
ATOM 627 C CA . ARG A 1 83 ? -6.806 -6.744 -2.139 1.00 93.25 83 ARG A CA 1
ATOM 628 C C . ARG A 1 83 ? -7.077 -8.014 -1.338 1.00 93.25 83 ARG A C 1
ATOM 630 O O . ARG A 1 83 ? -8.150 -8.128 -0.758 1.00 93.25 83 ARG A O 1
ATOM 637 N N . ALA A 1 84 ? -6.102 -8.919 -1.259 1.00 94.12 84 ALA A N 1
ATOM 638 C CA . ALA A 1 84 ? -6.232 -10.199 -0.556 1.00 94.12 84 ALA A CA 1
ATOM 639 C C . ALA A 1 84 ? -6.527 -10.040 0.946 1.00 94.12 84 ALA A C 1
ATOM 641 O O . ALA A 1 84 ? -7.159 -10.895 1.557 1.00 94.12 84 ALA A O 1
ATOM 642 N N . THR A 1 85 ? -6.091 -8.929 1.542 1.00 95.38 85 THR A N 1
ATOM 643 C CA . THR A 1 85 ? -6.298 -8.612 2.963 1.00 95.38 85 THR A CA 1
ATOM 644 C C . THR A 1 85 ? -7.518 -7.728 3.228 1.00 95.38 85 THR A C 1
ATOM 646 O O . THR A 1 85 ? -7.797 -7.413 4.382 1.00 95.38 85 THR A O 1
ATOM 649 N N . GLY A 1 86 ? -8.241 -7.297 2.187 1.00 95.62 86 GLY A N 1
ATOM 650 C CA . GLY A 1 86 ? -9.368 -6.365 2.311 1.00 95.62 86 GLY A CA 1
ATOM 651 C C . GLY A 1 86 ? -8.969 -4.915 2.622 1.00 95.62 86 GLY A C 1
ATOM 652 O O . GLY A 1 86 ? -9.838 -4.059 2.786 1.00 95.62 86 G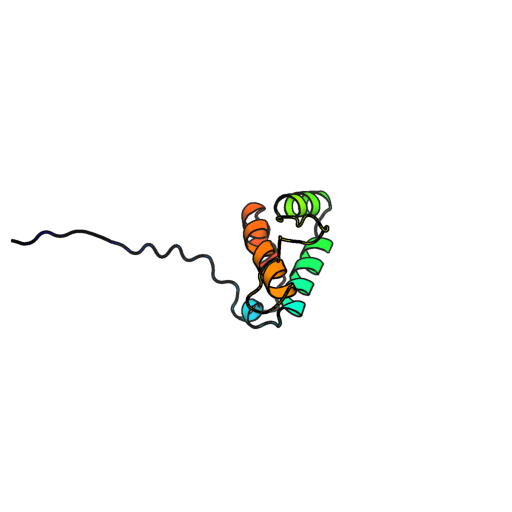LY A O 1
ATOM 653 N N . LEU A 1 87 ? -7.670 -4.606 2.665 1.00 96.56 87 LEU A N 1
ATOM 654 C CA . LEU A 1 87 ? -7.136 -3.288 3.013 1.00 96.56 87 LEU A CA 1
ATOM 655 C C . LEU A 1 87 ? -7.147 -2.291 1.848 1.00 96.56 87 LEU A C 1
ATOM 657 O O . LEU A 1 87 ? -7.003 -1.093 2.087 1.00 96.56 87 LEU A O 1
ATOM 661 N N . LEU A 1 88 ? -7.358 -2.743 0.602 1.00 94.19 88 LEU A N 1
ATOM 662 C CA . LEU A 1 88 ? -7.294 -1.866 -0.573 1.00 94.19 88 LEU A CA 1
ATOM 663 C C . LEU A 1 88 ? -8.227 -0.657 -0.447 1.00 94.19 88 LEU A C 1
ATOM 665 O O . LEU A 1 88 ? -7.779 0.465 -0.645 1.00 94.19 88 LEU A O 1
ATOM 669 N N . ARG A 1 89 ? -9.504 -0.849 -0.086 1.00 92.75 89 ARG A N 1
ATOM 670 C CA . ARG A 1 89 ? -10.442 0.284 0.040 1.00 92.75 89 ARG A CA 1
ATOM 671 C C . ARG A 1 89 ? -9.989 1.294 1.093 1.00 92.75 89 ARG A C 1
ATOM 673 O O . ARG A 1 89 ? -10.138 2.492 0.878 1.00 92.75 89 ARG A O 1
ATOM 680 N N . ARG A 1 90 ? -9.400 0.816 2.193 1.00 95.44 90 ARG A N 1
ATOM 681 C CA . ARG A 1 90 ? -8.896 1.681 3.262 1.00 95.44 90 ARG A CA 1
ATOM 682 C C . ARG A 1 90 ? -7.673 2.470 2.813 1.00 95.44 90 ARG A C 1
ATOM 684 O O . ARG A 1 90 ? -7.616 3.659 3.076 1.00 95.44 90 ARG A O 1
ATOM 691 N N . PHE A 1 91 ? -6.758 1.846 2.074 1.00 95.00 91 PHE A N 1
ATOM 692 C CA . PHE A 1 91 ? -5.638 2.548 1.445 1.00 95.00 91 PHE A CA 1
ATOM 693 C C . PHE A 1 91 ? -6.111 3.611 0.442 1.00 95.00 91 PHE A C 1
ATOM 695 O O . PHE A 1 91 ? -5.642 4.741 0.461 1.00 95.00 91 PHE A O 1
ATOM 702 N N . LEU A 1 92 ? -7.081 3.293 -0.420 1.00 91.56 92 LEU A N 1
ATOM 703 C CA . LEU A 1 92 ? -7.582 4.271 -1.393 1.00 91.56 92 LEU A CA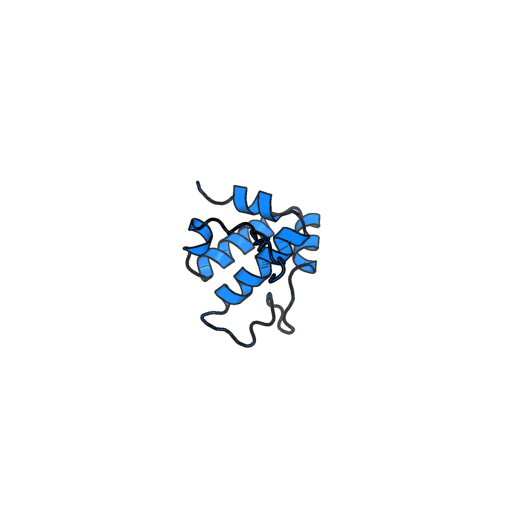 1
ATOM 704 C C . LEU A 1 92 ? -8.220 5.497 -0.719 1.00 91.56 92 LEU A C 1
ATOM 706 O O . LEU A 1 92 ? -8.111 6.599 -1.255 1.00 91.56 92 LEU A O 1
ATOM 710 N N . ALA A 1 93 ? -8.828 5.314 0.456 1.00 92.50 93 ALA A N 1
ATOM 711 C CA . ALA A 1 93 ? -9.388 6.395 1.265 1.00 92.50 93 ALA A CA 1
ATOM 712 C C . ALA A 1 93 ? -8.324 7.302 1.914 1.00 92.50 93 ALA A C 1
ATOM 714 O O . ALA A 1 93 ? -8.654 8.415 2.306 1.00 92.50 93 ALA A O 1
ATOM 715 N N . THR A 1 94 ? -7.056 6.876 2.007 1.00 92.00 94 THR A N 1
ATOM 716 C CA . THR A 1 94 ? -5.958 7.736 2.492 1.00 92.00 94 THR A CA 1
ATOM 717 C C . THR A 1 94 ? -5.315 8.565 1.382 1.00 92.00 94 THR A C 1
ATOM 719 O O . THR A 1 94 ? -4.414 9.362 1.645 1.00 92.00 94 THR A O 1
ATOM 722 N N . LEU A 1 95 ? -5.711 8.357 0.123 1.00 88.81 95 LEU A N 1
ATOM 723 C CA . LEU A 1 95 ? -5.204 9.151 -0.988 1.00 88.81 95 LEU A CA 1
ATOM 724 C C . LEU A 1 95 ? -5.926 10.510 -1.019 1.00 88.81 95 LEU A C 1
ATOM 726 O O . LEU A 1 95 ? -7.157 10.522 -0.954 1.00 88.81 95 LEU A O 1
ATOM 730 N N . PRO A 1 96 ? -5.192 11.629 -1.163 1.00 78.62 96 PRO A N 1
ATOM 731 C CA . PRO A 1 96 ? -5.788 12.963 -1.229 1.00 78.62 96 PRO A CA 1
ATOM 732 C C . PRO A 1 96 ? -6.779 13.044 -2.392 1.00 78.62 96 PRO A C 1
ATOM 734 O O . PRO A 1 96 ? -6.518 12.438 -3.434 1.00 78.62 96 PRO A O 1
ATOM 737 N N . HIS A 1 97 ? -7.902 13.739 -2.176 1.00 68.00 97 HIS A N 1
ATOM 738 C CA . HIS A 1 97 ? -8.976 13.906 -3.159 1.00 68.00 97 HIS A CA 1
ATOM 739 C C . HIS A 1 97 ? -8.489 14.584 -4.438 1.00 68.00 97 HIS A C 1
ATOM 741 O O . HIS A 1 97 ? -7.843 15.644 -4.328 1.00 68.00 97 HIS A O 1
#

=== Feature glossary ===
The record interleaves many kinds of information about one protein. Here is each kind framed as the question it answers.

Q: What does the local fold look like, residue by residue?
A: A 3Di character summarizes, for each residue, the relative orientation of the Cα frame of its nearest spatial neighbor. Because it encodes fold topology rather than chemistry, 3Di alignments detect remote structural similarity that sequence alignment misses.

Q: Which residues are in helices, strands, or loops?
A: Secondary structure is the local, repeating backbone conformation. DSSP classifies it into eight states by reading the hydrogen-bond network: three helix types (H, G, I), two β types (E, B), two non-regular types (T, S), and unstructured coil (-).

Q: How big and how compact is the whole molecule?
A: Three whole-structure scalars: the radius of gyration (RMS distance of Cα from centroid, in Å), the count of Cα–Cα contacts (pairs closer than 8 Å and separated by more than four residues in sequence — i.e. tertiary, not local, contacts), and the bounding-box dimensions. Together they distinguish compact globular folds from extended fibres or disordered chains.

Q: How confident is the AlphaFold model at each residue?
A: For AlphaFold models, the B-factor field carries pLDDT — the model's own estimate of local accuracy on a 0–100 scale. Regions with pLDDT<50 should be treated as essentially unmodeled; they often correspond to intrinsically disordered segments.

Q: What family and function is it annotated with?
A: Functional annotations link the protein to curated databases. InterPro entries identify conserved domains and families by matching the sequence against member-database signatures (Pfam, PROSITE, CDD, …). Gene Ontology (GO) terms describe molecular function, biological process, and cellular component in a controlled vocabulary. CATH places the structure in a hierarchical fold classification (Class/Architecture/Topology/Homologous-superfamily). The organism is the source species.

Q: What known structures does this most resemble?
A: Nearest PDB neighbors are the top structural matches found by Foldseek when searching this structure against the entire Protein Data Bank. Each hit reports a TM-score (0 to 1; >0.5 almost always implies the same fold) and an E-value. These are *structural* homologs — they may share no detectable sequence similarity.

Q: Which residues are buried vs exposed?
A: Solvent-accessible surface area (SASA) is the area in Å² traced out by the centre of a 1.4 Å probe sphere (a water molecule) rolled over the protein's van der Waals surface (Shrake–Rupley / Lee–Richards construction). Buried residues have near-zero SASA; fully exposed residues can exceed 200 Å². The total SASA scales roughly with the number of surface residues.

Q: What are the backbone torsion angles?
A: φ (phi) and ψ (psi) are the two rotatable backbone dihedrals per residue: φ is the C(i-1)–N–Cα–C torsion, ψ is the N–Cα–C–N(i+1) torsion, both in degrees on (−180°, 180°]. α-helical residues cluster near (−60°, −45°); β-strand residues near (−120°, +130°). A Ramachandran plot is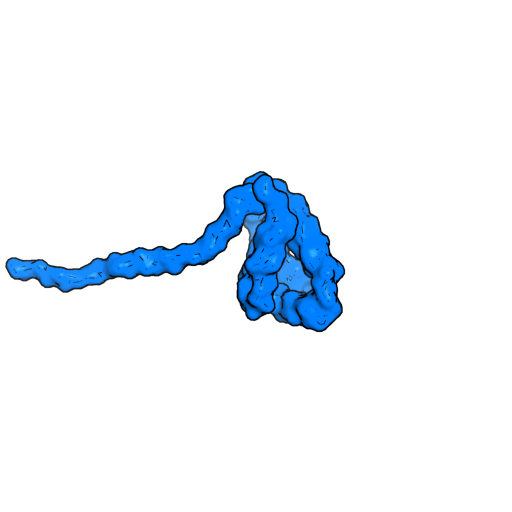 simply a scatter of (φ, ψ) for every residue.

Q: Are the domains correctly placed relative to each other?
A: Predicted aligned error is AlphaFold's pairwise confidence. Unlike pLDDT (per-residue), PAE is per-residue-pair and captures whether two parts of the structure are correctly placed relative to each other. Units are ångströms of expected positional error.

Q: What if only a Cα trace is available?
A: P-SEA three-state annotation labels each residue as helix, strand, or coil based purely on the geometry of the Cα trace. It serves as a fallback when the full backbone (and thus DSSP) is unavailable.

Q: What is the amino-acid chain?
A: This is the polypeptide sequence — one letter per residue, N-terminus first. Length ranges from a few dozen residues for small domains to over a thousand for large multi-domain proteins.

Q: What do the rendered images show?
A: The six renders are orthographic views along the three Cartesian axes in both directions. Representation (cartoon, sticks, or surface) and color scheme (sequence-rainbow or by-chain) vary across proteins so the training set covers all the common visualization conventions.

Q: What do the diagnostic plots show?
A: Plot images: a contact map (which residues are close in 3D, as an N×N binary image), a Ramachandran scatter (backbone torsion angles, revealing secondary-structure composition at a glance), and — for AlphaFold structures — a PAE heatmap (pairwise prediction confidence).

Q: How mobile is each atom in the crystal?
A: B-factor (Debye–Waller factor) reflects atomic displacement in the crystal lattice. It is an experimental observable (units Å²), not a prediction; low values mean the atom is pinned down, high values mean it moves or is heterogeneous across the crystal.

Q: Where is each backbone atom in 3D?
A: The mmCIF table is the protein's shape written out atom by atom. For each backbone N, Cα, C, and carbonyl O, it records an (x, y, z) coordinate triple in Å plus the residue type, chain letter, and residue number.